Protein AF-A0A2U1L095-F1 (afdb_monomer_lite)

Sequence (140 aa):
MDALHLHVFEWNIQIVKQTFSAFIVMLLILTGSGQRSVYTGVDFCKRLCSASVIRSGESMENALWACCKGIKIGKILIHREGDNKPTGNSAVQTIWLLLIKGVPKANIIFLNLISVPQGVHAVCKHFPRIKIVTSEIETG

Radius of gyration: 17.6 Å; chains: 1; bounding box: 50×42×36 Å

pLDDT: mean 70.17, std 16.91, range [29.83, 88.62]

InterPro domains:
  IPR000836 Phosphoribosyltransferase domain [PF14681] (36-84)
  IPR000836 Phosphoribosyltransferase domain [PF14681] (87-139)
  IPR029057 Phosphoribosyltransferase-like [G3DSA:3.40.50.2020] (29-86)
  IPR029057 Phosphoribosyltransferase-like [G3DSA:3.40.50.2020] (87-140)
  IPR029057 Phosphoribosyltransferase-like [SSF53271] (37-138)

Organism: Artemisia annua (NCBI:txid35608)

Secondary structure (DSSP, 8-state):
--HHHHHHHHHHHHHHHHHHHHH--------SSS------PPPP-TT-EEEEEETGGGGGHHHHHHHSTT-EEEEEE-----SSSSTT-HHHHHHHHHHHTT--GGG-EEEEEEE-HHHHHHHHHH-TTSEEEEEEE---

Structure (mmCIF, N/CA/C/O backbone):
data_AF-A0A2U1L095-F1
#
_entry.id   AF-A0A2U1L095-F1
#
loop_
_atom_site.group_PDB
_atom_site.id
_atom_site.type_symbol
_atom_site.label_atom_id
_atom_site.label_alt_id
_atom_site.label_comp_id
_atom_site.label_asym_id
_atom_site.label_entity_id
_atom_site.label_seq_id
_atom_site.pdbx_PDB_ins_code
_atom_site.Cartn_x
_atom_site.Cartn_y
_atom_site.Cartn_z
_atom_site.occupancy
_atom_site.B_iso_or_equiv
_atom_site.auth_seq_id
_atom_site.auth_comp_id
_atom_site.auth_asym_id
_atom_site.auth_atom_id
_atom_site.pdbx_PDB_model_num
ATOM 1 N N . MET A 1 1 ? 22.673 16.028 8.100 1.00 47.44 1 MET A N 1
ATOM 2 C CA . MET A 1 1 ? 21.331 15.466 8.401 1.00 47.44 1 MET A CA 1
ATOM 3 C C . MET A 1 1 ? 20.341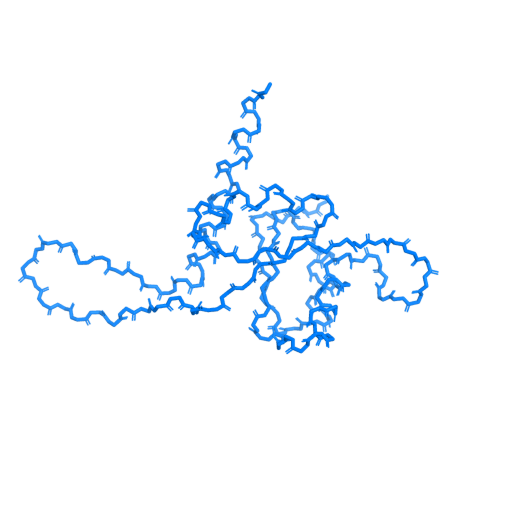 16.518 7.947 1.00 47.44 1 MET A C 1
ATOM 5 O O . MET A 1 1 ? 20.018 17.438 8.685 1.00 47.44 1 MET A O 1
ATOM 9 N N . ASP A 1 2 ? 20.041 16.472 6.654 1.00 48.78 2 ASP A N 1
ATOM 10 C CA . ASP A 1 2 ? 19.873 17.680 5.843 1.00 48.78 2 ASP A CA 1
ATOM 11 C C . ASP A 1 2 ? 18.400 17.961 5.545 1.00 48.78 2 ASP A C 1
ATOM 13 O O . ASP A 1 2 ? 17.583 17.042 5.500 1.00 48.78 2 ASP A O 1
ATOM 17 N N . ALA A 1 3 ? 18.056 19.232 5.318 1.00 54.59 3 ALA A N 1
ATOM 18 C CA . ALA A 1 3 ? 16.687 19.703 5.075 1.00 54.59 3 ALA A CA 1
ATOM 19 C C . ALA A 1 3 ? 15.938 18.930 3.964 1.00 54.59 3 ALA A C 1
ATOM 21 O O . ALA A 1 3 ? 14.717 18.809 4.013 1.00 54.59 3 ALA A O 1
ATOM 22 N N . LEU A 1 4 ? 16.667 18.333 3.013 1.00 55.34 4 LEU A N 1
ATOM 23 C CA . LEU A 1 4 ? 16.140 17.418 1.994 1.00 55.34 4 LEU A CA 1
ATOM 24 C C . LEU A 1 4 ? 15.448 16.183 2.589 1.00 55.34 4 LEU A C 1
ATOM 26 O O . LEU A 1 4 ? 14.387 15.791 2.115 1.00 55.34 4 LEU A O 1
ATOM 30 N N . HIS A 1 5 ? 16.001 15.592 3.649 1.00 55.47 5 HIS A N 1
ATOM 31 C CA . HIS A 1 5 ? 15.414 14.417 4.294 1.00 55.47 5 HIS A CA 1
ATOM 32 C C . HIS A 1 5 ? 14.107 14.769 5.020 1.00 55.47 5 HIS A C 1
ATOM 34 O O . HIS A 1 5 ? 13.169 13.979 5.012 1.00 55.47 5 HIS A O 1
ATOM 40 N N . LEU A 1 6 ? 14.020 15.968 5.607 1.00 57.38 6 LEU A N 1
ATOM 41 C CA . LEU A 1 6 ? 12.795 16.495 6.221 1.00 57.38 6 LEU A CA 1
ATOM 42 C C . LEU A 1 6 ? 11.731 16.842 5.173 1.00 57.38 6 LEU A C 1
ATOM 44 O O . LEU A 1 6 ? 10.565 16.518 5.365 1.00 57.38 6 LEU A O 1
ATOM 48 N N . HIS A 1 7 ? 12.120 17.436 4.045 1.00 58.00 7 HIS A N 1
ATOM 49 C CA . HIS A 1 7 ? 11.177 17.802 2.988 1.00 58.00 7 HIS A CA 1
ATOM 50 C C . HIS A 1 7 ? 10.598 16.572 2.274 1.00 58.00 7 HIS A C 1
ATOM 52 O O . HIS A 1 7 ? 9.390 16.490 2.067 1.00 58.00 7 HIS A O 1
ATOM 58 N N . VAL A 1 8 ? 11.439 15.577 1.966 1.00 57.09 8 VAL A N 1
ATOM 59 C CA . VAL A 1 8 ? 10.992 14.272 1.447 1.00 57.09 8 VAL A CA 1
ATOM 60 C C . VAL A 1 8 ? 10.099 13.561 2.467 1.00 57.09 8 VAL A C 1
ATOM 62 O O . VAL A 1 8 ? 9.104 12.946 2.095 1.00 57.09 8 VAL A O 1
ATOM 65 N N . PHE A 1 9 ? 10.403 13.676 3.761 1.00 55.59 9 PHE A N 1
ATOM 66 C CA . PHE A 1 9 ? 9.596 13.087 4.827 1.00 55.59 9 PHE A CA 1
ATOM 67 C C . PHE A 1 9 ? 8.205 13.728 4.963 1.00 55.59 9 PHE A C 1
ATOM 69 O O . PHE A 1 9 ? 7.212 13.003 5.015 1.00 55.59 9 PHE A O 1
ATOM 76 N N . GLU A 1 10 ? 8.108 15.059 4.956 1.00 57.84 10 GLU A N 1
ATOM 77 C CA . GLU A 1 10 ? 6.824 15.779 4.969 1.00 57.84 10 GLU A CA 1
ATOM 78 C C . GLU A 1 10 ? 5.986 15.467 3.718 1.00 57.84 10 GLU A C 1
ATOM 80 O O . GLU A 1 10 ? 4.783 15.213 3.816 1.00 57.84 10 GLU A O 1
ATOM 85 N N . TRP A 1 11 ? 6.627 15.375 2.548 1.00 59.56 11 TRP A N 1
ATOM 86 C CA . TRP A 1 11 ? 5.974 14.934 1.311 1.00 59.56 11 TRP A CA 1
ATOM 87 C C . TRP A 1 11 ? 5.455 13.494 1.406 1.00 59.56 11 TRP A C 1
ATOM 89 O O . TRP A 1 11 ? 4.289 13.236 1.099 1.00 59.56 11 TRP A O 1
ATOM 99 N N . ASN A 1 12 ? 6.270 12.564 1.914 1.00 61.72 12 ASN A N 1
ATOM 100 C CA . ASN A 1 12 ? 5.866 11.177 2.155 1.00 61.72 12 ASN A CA 1
ATOM 101 C C . ASN A 1 12 ? 4.664 11.096 3.108 1.00 61.72 12 ASN A C 1
ATOM 103 O O . ASN A 1 12 ? 3.729 10.334 2.857 1.00 61.72 12 ASN A O 1
ATOM 107 N N . ILE A 1 13 ? 4.650 11.900 4.177 1.00 60.28 13 ILE A N 1
ATOM 108 C CA . ILE A 1 13 ? 3.515 11.992 5.102 1.00 60.28 13 ILE A CA 1
ATOM 109 C C . ILE A 1 13 ? 2.263 12.473 4.378 1.00 60.28 13 ILE A C 1
ATOM 111 O O . ILE A 1 13 ? 1.199 11.889 4.575 1.00 60.28 13 ILE A O 1
ATOM 115 N N . GLN A 1 14 ? 2.360 13.511 3.551 1.00 57.91 14 GLN A N 1
ATOM 116 C CA . GLN A 1 14 ? 1.199 14.063 2.859 1.00 57.91 14 GLN A CA 1
ATOM 117 C C . GLN A 1 14 ? 0.582 13.055 1.882 1.00 57.91 14 GLN A C 1
ATOM 119 O O . GLN A 1 14 ? -0.637 12.936 1.805 1.00 57.91 14 GLN A O 1
ATOM 124 N N . ILE A 1 15 ? 1.406 12.260 1.204 1.00 63.34 15 ILE A N 1
ATOM 125 C CA . ILE A 1 15 ? 0.964 11.242 0.241 1.00 63.34 15 ILE A CA 1
ATOM 126 C C . ILE A 1 15 ? 0.376 10.027 0.944 1.00 63.34 15 ILE A C 1
ATOM 128 O O . ILE A 1 15 ? -0.655 9.503 0.518 1.00 63.34 15 ILE A O 1
ATOM 132 N N . VAL A 1 16 ? 0.984 9.598 2.053 1.00 61.41 16 VAL A N 1
ATOM 133 C CA . VAL A 1 16 ? 0.395 8.572 2.916 1.00 61.41 16 VAL A CA 1
ATOM 134 C C . VAL A 1 16 ? -0.947 9.074 3.446 1.00 61.41 16 VAL A C 1
ATOM 136 O O . VAL A 1 16 ? -1.938 8.368 3.304 1.00 61.41 16 VAL A O 1
ATOM 139 N N . LYS A 1 17 ? -1.037 10.314 3.943 1.00 58.56 17 LYS A N 1
ATOM 140 C CA . LYS A 1 17 ? -2.301 10.940 4.366 1.00 58.56 17 LYS A CA 1
ATOM 141 C C . LYS A 1 17 ? -3.318 11.024 3.232 1.00 58.56 17 LYS A C 1
ATOM 143 O O . LYS A 1 17 ? -4.484 10.754 3.476 1.00 58.56 17 LYS A O 1
ATOM 148 N N . GLN A 1 18 ? -2.914 11.352 2.008 1.00 55.25 18 GLN A N 1
ATOM 149 C CA . GLN A 1 18 ? -3.807 11.459 0.852 1.00 55.25 18 GLN A CA 1
ATOM 150 C C . GLN A 1 18 ? -4.276 10.087 0.354 1.00 55.25 18 GLN A C 1
ATOM 152 O O . GLN A 1 18 ? -5.439 9.926 -0.002 1.00 55.25 18 GLN A O 1
ATOM 157 N N . THR A 1 19 ? -3.418 9.070 0.417 1.00 56.81 19 THR A N 1
ATOM 158 C CA . THR A 1 19 ? -3.782 7.679 0.117 1.00 56.81 19 THR A CA 1
ATOM 159 C C . THR A 1 19 ? -4.714 7.107 1.175 1.00 56.81 19 THR A C 1
ATOM 161 O O . THR A 1 19 ? -5.706 6.454 0.855 1.00 56.81 19 THR A O 1
ATOM 164 N N . PHE A 1 20 ? -4.428 7.390 2.446 1.00 56.34 20 PHE A N 1
ATOM 165 C CA . PHE A 1 20 ? -5.328 7.070 3.541 1.00 56.34 20 PHE A CA 1
ATOM 166 C C . PHE A 1 20 ? -6.626 7.868 3.427 1.00 56.34 20 PHE A C 1
ATOM 168 O O . PHE A 1 20 ? -7.669 7.289 3.669 1.00 56.34 20 PHE A O 1
ATOM 175 N N . SER A 1 21 ? -6.603 9.121 2.966 1.00 47.34 21 SER A N 1
ATOM 176 C CA . SER A 1 21 ? -7.791 9.936 2.671 1.00 47.34 21 SER A CA 1
ATOM 177 C C . SER A 1 21 ? -8.627 9.345 1.528 1.00 47.34 21 SER A C 1
ATOM 179 O O . SER A 1 21 ? -9.842 9.270 1.628 1.00 47.34 21 SER A O 1
ATOM 181 N N . ALA A 1 22 ? -7.996 8.786 0.490 1.00 44.03 22 ALA A N 1
ATOM 182 C CA . ALA A 1 22 ? -8.692 8.038 -0.563 1.00 44.03 22 ALA A CA 1
ATOM 183 C C . ALA A 1 22 ? -9.326 6.716 -0.063 1.00 44.03 22 ALA A C 1
ATOM 185 O O . ALA A 1 22 ? -10.191 6.152 -0.734 1.00 44.03 22 ALA A O 1
ATOM 186 N N . PHE A 1 23 ? -8.916 6.221 1.112 1.00 45.16 23 PHE A N 1
ATOM 187 C CA . PHE A 1 23 ? -9.555 5.112 1.835 1.00 45.16 23 PHE A CA 1
ATOM 188 C C . PHE A 1 23 ? -10.520 5.584 2.943 1.00 45.16 23 PHE A C 1
ATOM 190 O O . PHE A 1 23 ? -11.483 4.880 3.242 1.00 45.16 23 PHE A O 1
ATOM 197 N N . ILE A 1 24 ? -10.310 6.779 3.507 1.00 39.41 24 ILE A N 1
ATOM 198 C CA . ILE A 1 24 ? -11.234 7.530 4.365 1.00 39.41 24 ILE A CA 1
ATOM 199 C C . ILE A 1 24 ? -12.214 8.253 3.446 1.00 39.41 24 ILE A C 1
ATOM 201 O O . ILE A 1 24 ? -12.169 9.466 3.247 1.00 39.41 24 ILE A O 1
ATOM 205 N N . VAL A 1 25 ? -13.182 7.520 2.912 1.00 35.75 25 VAL A N 1
ATOM 206 C CA . VAL A 1 25 ? -14.436 8.196 2.593 1.00 35.75 25 VAL A CA 1
ATOM 207 C C . VAL A 1 25 ? -15.097 8.553 3.922 1.00 35.75 25 VAL A C 1
ATOM 209 O O . VAL A 1 25 ? -15.841 7.761 4.473 1.00 35.75 25 VAL A O 1
ATOM 212 N N . MET A 1 26 ? -14.836 9.780 4.382 1.00 32.72 26 MET A N 1
ATOM 213 C CA . MET A 1 26 ? -15.667 10.579 5.286 1.00 32.72 26 MET A CA 1
ATOM 214 C C . MET A 1 26 ? -15.461 10.426 6.809 1.00 32.72 26 MET A C 1
ATOM 216 O O . MET A 1 26 ? -16.122 9.645 7.490 1.00 32.72 26 MET A O 1
ATOM 220 N N . LEU A 1 27 ? -14.640 11.324 7.366 1.00 29.83 27 LEU A N 1
ATOM 221 C CA . LEU A 1 27 ? -14.779 11.807 8.743 1.00 29.83 27 LEU A CA 1
ATOM 222 C C . LEU A 1 27 ? -15.138 13.302 8.693 1.00 29.83 27 LEU A C 1
ATOM 224 O O . LEU A 1 27 ? -14.259 14.161 8.713 1.00 29.83 27 LEU A O 1
ATOM 228 N N . LEU A 1 28 ? -16.430 13.627 8.586 1.00 30.23 28 LEU A N 1
ATOM 229 C CA . LEU A 1 28 ? -16.900 14.985 8.862 1.00 30.23 28 LEU A CA 1
ATOM 230 C C . LEU A 1 28 ? -16.946 15.135 10.387 1.00 30.23 28 LEU A C 1
ATOM 232 O O . LEU A 1 28 ? -17.851 14.625 11.046 1.00 30.23 28 LEU A O 1
ATOM 236 N N . ILE A 1 29 ? -15.927 15.775 10.954 1.00 40.75 29 ILE A N 1
ATOM 237 C CA . ILE A 1 29 ? -15.928 16.187 12.358 1.00 40.75 29 ILE A CA 1
ATOM 238 C C . ILE A 1 29 ? -17.120 17.132 12.552 1.00 40.75 29 ILE A C 1
ATOM 240 O O . ILE A 1 29 ? -17.270 18.099 11.809 1.00 40.75 29 ILE A O 1
ATOM 244 N N . LEU A 1 30 ? -17.966 16.841 13.543 1.00 38.84 30 LEU A N 1
ATOM 245 C CA . LEU A 1 30 ? -19.008 17.741 14.033 1.00 38.84 30 LEU A CA 1
ATOM 246 C C . LEU A 1 30 ? -18.359 19.064 14.467 1.00 38.84 30 LEU A C 1
ATOM 248 O O . LEU A 1 30 ? -17.849 19.173 15.582 1.00 38.84 30 LEU A O 1
ATOM 252 N N . THR A 1 31 ? -18.360 20.078 13.605 1.00 44.59 31 THR A N 1
ATOM 253 C CA . THR A 1 31 ? -18.097 21.455 14.024 1.00 44.59 31 THR A CA 1
ATOM 254 C C . THR A 1 31 ? -19.280 21.910 14.873 1.00 44.59 31 THR A C 1
ATOM 256 O O . THR A 1 31 ? -20.437 21.808 14.466 1.00 44.59 31 THR A O 1
ATOM 259 N N . GLY A 1 32 ? -18.999 22.354 16.097 1.00 50.38 32 GLY A N 1
ATOM 260 C CA . GLY A 1 32 ? -20.004 22.758 17.073 1.00 50.38 32 GLY A CA 1
ATOM 261 C C . GLY A 1 32 ? -20.790 24.000 16.656 1.00 50.38 32 GLY A C 1
ATOM 262 O O . GLY A 1 32 ? -20.466 25.105 17.075 1.00 50.38 32 GLY A O 1
ATOM 263 N N . SER A 1 33 ? -21.873 23.809 15.904 1.00 46.94 33 SER A N 1
ATOM 264 C CA . SER A 1 33 ? -22.940 24.799 15.743 1.00 46.94 33 SER A CA 1
ATOM 265 C C . SER A 1 33 ? -24.293 24.110 15.521 1.00 46.94 33 SER A C 1
ATOM 267 O O . SER A 1 33 ? -24.722 23.903 14.392 1.00 46.94 33 SER A O 1
ATOM 269 N N . GLY A 1 34 ? -24.964 23.723 16.609 1.00 53.59 34 GLY A N 1
ATOM 270 C CA . GLY A 1 34 ? -26.431 23.772 16.748 1.00 53.59 34 GLY A CA 1
ATOM 271 C C . GLY A 1 34 ? -27.373 23.009 15.795 1.00 53.59 34 GLY A C 1
ATOM 272 O O . GLY A 1 34 ? -28.575 23.066 16.035 1.00 53.59 34 GLY A O 1
ATOM 273 N N . GLN A 1 35 ? -26.920 22.281 14.770 1.00 49.69 35 GLN A N 1
ATOM 274 C CA . GLN A 1 35 ? -27.800 21.530 13.859 1.00 49.69 35 GLN A CA 1
ATOM 275 C C . GLN A 1 35 ? -27.477 20.029 13.835 1.00 49.69 35 GLN A C 1
ATOM 277 O O . GLN A 1 35 ? -26.372 19.602 13.511 1.00 49.69 35 GLN A O 1
ATOM 282 N N . ARG A 1 36 ? -28.482 19.208 14.180 1.00 46.09 36 ARG A N 1
ATOM 283 C CA . ARG A 1 36 ? -28.455 17.740 14.084 1.00 46.09 36 ARG A CA 1
ATOM 284 C C . ARG A 1 36 ? -28.573 17.305 12.620 1.00 46.09 36 ARG A C 1
ATOM 286 O O . ARG A 1 36 ? -29.672 17.042 12.144 1.00 46.09 36 ARG A O 1
ATOM 293 N N . SER A 1 37 ? -27.447 17.157 11.933 1.00 45.06 37 SER A N 1
ATOM 294 C CA . SER A 1 37 ? -27.342 16.259 10.778 1.00 45.06 37 SER A CA 1
ATOM 295 C C . SER A 1 37 ? -26.497 15.050 11.177 1.00 45.06 37 SER A C 1
ATOM 297 O O . SER A 1 37 ? -25.314 15.193 11.482 1.00 45.06 37 SER A O 1
ATOM 299 N N . VAL A 1 38 ? -27.108 13.865 11.217 1.00 45.81 38 VAL A N 1
ATOM 300 C CA . VAL A 1 38 ? -26.404 12.598 11.457 1.00 45.81 38 VAL A CA 1
ATOM 301 C C . VAL A 1 38 ? -25.668 12.229 10.172 1.00 45.81 38 VAL A C 1
ATOM 303 O O . VAL A 1 38 ? -26.300 11.807 9.209 1.00 45.81 38 VAL A O 1
ATOM 306 N N . TYR A 1 39 ? -24.346 12.393 10.145 1.00 47.94 39 TYR A N 1
ATOM 307 C CA . TYR A 1 39 ? -23.510 11.798 9.103 1.00 47.94 39 TYR A CA 1
ATOM 308 C C . TYR A 1 39 ? -22.949 10.470 9.609 1.00 47.94 39 TYR A C 1
ATOM 310 O O . TYR A 1 39 ? -22.267 10.418 10.633 1.00 47.94 39 TYR A O 1
ATOM 318 N N . THR A 1 40 ? -23.273 9.385 8.907 1.00 38.91 40 THR A N 1
ATOM 319 C CA . THR A 1 40 ? -22.773 8.037 9.189 1.00 38.91 40 THR A CA 1
ATOM 320 C C . THR A 1 40 ? -21.268 7.998 8.930 1.00 38.91 40 THR A C 1
ATOM 322 O O . THR A 1 40 ? -20.834 8.000 7.782 1.00 38.91 40 THR A O 1
ATOM 325 N N . GLY A 1 41 ? -20.469 8.012 9.998 1.00 42.50 41 GLY A N 1
ATOM 326 C CA . GLY A 1 41 ? -19.014 7.897 9.902 1.00 42.50 41 GLY A CA 1
ATOM 327 C C . GLY A 1 41 ? -18.578 6.500 9.457 1.00 42.50 41 GLY A C 1
ATOM 328 O O . GLY A 1 41 ? -19.262 5.511 9.726 1.00 42.50 41 GLY A O 1
ATOM 329 N N . VAL A 1 42 ? -17.422 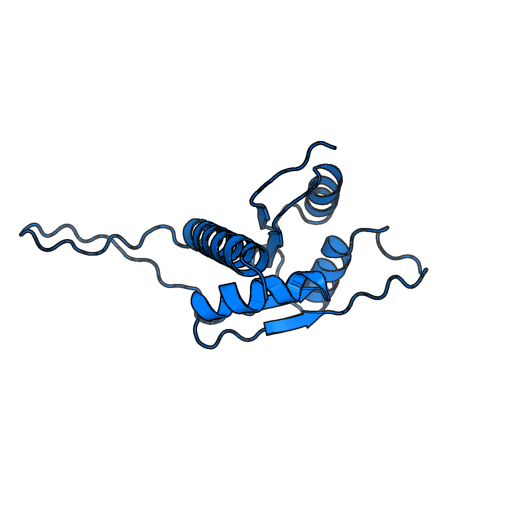6.418 8.799 1.00 46.66 42 VAL A N 1
ATOM 330 C CA . VAL A 1 42 ? -16.752 5.147 8.494 1.00 46.66 42 VAL A CA 1
ATOM 331 C C . VAL A 1 42 ? -15.584 4.920 9.453 1.00 46.66 42 VAL A C 1
ATOM 333 O O . VAL A 1 42 ? -14.903 5.862 9.856 1.00 46.66 42 VAL A O 1
ATOM 336 N N . ASP A 1 43 ? -15.351 3.660 9.813 1.00 46.94 43 ASP A N 1
ATOM 337 C CA . ASP A 1 43 ? -14.207 3.235 10.623 1.00 46.94 43 ASP A CA 1
ATOM 338 C C . ASP A 1 43 ? -13.143 2.601 9.715 1.00 46.94 43 ASP A C 1
ATOM 340 O O . ASP A 1 43 ? -13.452 2.012 8.671 1.00 46.94 43 ASP A O 1
ATOM 344 N N . PHE A 1 44 ? -11.878 2.700 10.111 1.00 54.47 44 PHE A N 1
ATOM 345 C CA . PHE A 1 44 ? -10.807 2.006 9.411 1.00 54.47 44 PHE A CA 1
ATOM 346 C C . PHE A 1 44 ? -10.972 0.490 9.548 1.00 54.47 44 PHE A C 1
ATOM 348 O O . PHE A 1 44 ? -11.457 -0.032 10.554 1.00 54.47 44 PHE A O 1
ATOM 355 N N . CYS A 1 45 ? -10.488 -0.259 8.554 1.00 55.69 45 CYS A N 1
ATOM 356 C CA . CYS A 1 45 ? -10.353 -1.704 8.709 1.00 55.69 45 CYS A CA 1
ATOM 357 C C . CYS A 1 45 ? -9.449 -2.007 9.916 1.00 55.69 45 CYS A C 1
ATOM 359 O O . CYS A 1 45 ? -8.248 -1.748 9.885 1.00 55.69 45 CYS A O 1
ATOM 361 N N . LYS A 1 46 ? -10.016 -2.618 10.964 1.00 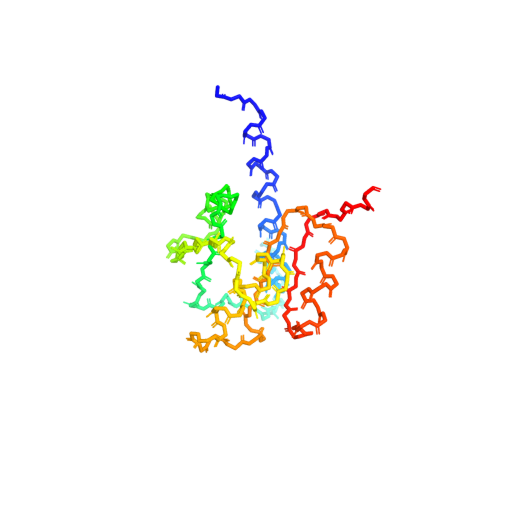53.81 46 LYS A N 1
ATOM 362 C CA . LYS A 1 46 ? -9.364 -2.890 12.264 1.00 53.81 46 LYS A CA 1
ATOM 363 C C . LYS A 1 46 ? -8.124 -3.801 12.201 1.00 53.81 46 LYS A C 1
ATOM 365 O O . LYS A 1 46 ? -7.527 -4.097 13.232 1.00 53.81 46 LYS A O 1
ATOM 370 N N . ARG A 1 47 ? -7.738 -4.297 11.018 1.00 65.38 47 ARG A N 1
ATOM 371 C CA . ARG A 1 47 ? -6.613 -5.227 10.811 1.00 65.38 47 ARG A CA 1
ATOM 372 C C . ARG A 1 47 ? -5.848 -4.909 9.524 1.00 65.38 47 ARG A C 1
ATOM 374 O O . ARG A 1 47 ? -5.762 -5.742 8.627 1.00 65.38 47 ARG A O 1
ATOM 381 N N . LEU A 1 48 ? -5.310 -3.696 9.428 1.00 73.38 48 LEU A N 1
ATOM 382 C CA . LEU A 1 48 ? -4.370 -3.332 8.366 1.00 73.38 48 LEU A CA 1
ATOM 383 C C . LEU A 1 48 ? -2.959 -3.828 8.717 1.00 73.38 48 LEU A C 1
ATOM 385 O O . LEU A 1 48 ? -2.495 -3.688 9.849 1.00 73.38 48 LEU A O 1
ATOM 389 N N . CYS A 1 49 ? -2.275 -4.407 7.735 1.00 80.50 49 CYS A N 1
ATOM 390 C CA . CYS A 1 49 ? -0.847 -4.699 7.789 1.00 80.50 49 CYS A CA 1
ATOM 391 C C . CYS A 1 49 ? -0.165 -4.001 6.617 1.00 80.50 49 CYS A C 1
ATOM 393 O O . CYS A 1 49 ? -0.697 -4.005 5.506 1.00 80.50 49 CYS A O 1
ATOM 395 N N . SER A 1 50 ? 1.002 -3.419 6.866 1.00 82.38 50 SER A N 1
ATOM 396 C CA . SER A 1 50 ? 1.821 -2.835 5.809 1.00 82.38 50 SER A CA 1
ATOM 397 C C . SER A 1 50 ? 2.951 -3.789 5.446 1.00 82.38 50 SER A C 1
ATOM 399 O O . SER A 1 50 ? 3.453 -4.522 6.300 1.00 82.38 50 SER A O 1
ATOM 401 N N . ALA A 1 51 ? 3.348 -3.784 4.179 1.00 87.25 51 ALA A N 1
ATOM 402 C CA . ALA A 1 51 ? 4.527 -4.487 3.708 1.00 87.25 51 ALA A CA 1
ATOM 403 C C . ALA A 1 51 ? 5.432 -3.504 2.963 1.00 87.25 51 ALA A C 1
ATOM 405 O O . ALA A 1 51 ? 5.006 -2.867 2.004 1.00 87.25 51 ALA A O 1
ATOM 406 N N . SER A 1 52 ? 6.672 -3.387 3.421 1.00 85.81 52 SER A N 1
ATOM 407 C CA . SER A 1 52 ? 7.693 -2.497 2.878 1.00 85.81 52 SER A CA 1
ATOM 408 C C . SER A 1 52 ? 8.664 -3.298 2.013 1.00 85.81 52 SER A C 1
ATOM 410 O O . SER A 1 52 ? 9.190 -4.326 2.450 1.00 85.81 52 SER A O 1
ATOM 412 N N . VAL A 1 53 ? 8.881 -2.855 0.772 1.00 85.06 53 VAL A N 1
ATOM 413 C CA . VAL A 1 5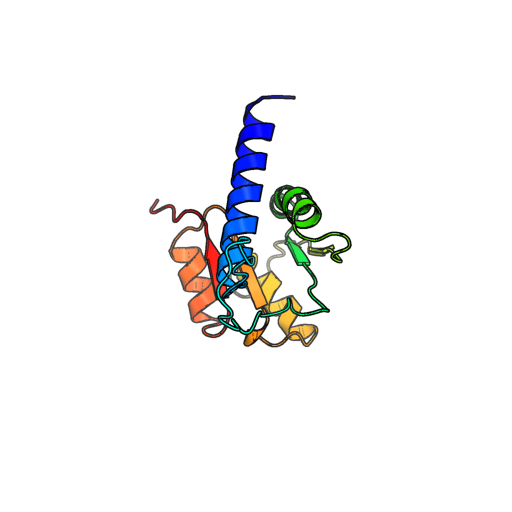3 ? 9.844 -3.476 -0.149 1.00 85.06 53 VAL A CA 1
ATOM 414 C C . VAL A 1 53 ? 11.212 -2.840 0.065 1.00 85.06 53 VAL A C 1
ATOM 416 O O . VAL A 1 53 ? 11.415 -1.653 -0.195 1.00 85.06 53 VAL A O 1
ATOM 419 N N . ILE A 1 54 ? 12.163 -3.639 0.534 1.00 82.56 54 ILE A N 1
ATOM 420 C CA . ILE A 1 54 ? 13.523 -3.184 0.825 1.00 82.56 54 ILE A CA 1
ATOM 421 C C . ILE A 1 54 ? 14.274 -2.873 -0.489 1.00 82.56 54 ILE A C 1
ATOM 423 O O . ILE A 1 54 ? 14.172 -3.632 -1.451 1.00 82.56 54 ILE A O 1
ATOM 427 N N . ARG A 1 55 ? 15.084 -1.801 -0.576 1.00 69.62 55 ARG A N 1
ATOM 428 C CA . ARG A 1 55 ? 15.456 -0.828 0.485 1.00 69.62 55 ARG A CA 1
ATOM 429 C C . ARG A 1 55 ? 14.597 0.439 0.523 1.00 69.62 55 ARG A C 1
ATOM 431 O O . ARG A 1 55 ? 14.374 0.973 1.602 1.00 69.62 55 ARG A O 1
ATOM 438 N N . SER A 1 56 ? 14.083 0.898 -0.616 1.00 74.00 56 SER A N 1
ATOM 439 C CA . SER A 1 56 ? 13.426 2.211 -0.725 1.00 74.00 56 SER A CA 1
ATOM 440 C C . SER A 1 56 ? 12.120 2.332 0.072 1.00 74.00 56 SER A C 1
ATOM 442 O O . SER A 1 56 ? 11.781 3.430 0.514 1.00 74.00 56 SER A O 1
ATOM 444 N N . GLY A 1 57 ? 11.414 1.221 0.311 1.00 75.94 57 GLY A N 1
ATOM 445 C CA . GLY A 1 57 ? 10.158 1.205 1.067 1.00 75.94 57 GLY A CA 1
ATOM 446 C C . GLY A 1 57 ? 10.298 1.608 2.539 1.00 75.94 57 GLY A C 1
ATOM 447 O O . GLY A 1 57 ? 9.333 2.103 3.119 1.00 75.94 57 GLY A O 1
ATOM 448 N N . GLU A 1 58 ? 11.494 1.480 3.133 1.00 81.81 58 GLU A N 1
ATOM 449 C CA . GLU A 1 58 ? 11.719 1.814 4.549 1.00 81.81 58 GLU A CA 1
ATOM 450 C C . GLU A 1 58 ? 11.473 3.301 4.841 1.00 81.81 58 GLU A C 1
ATOM 452 O O . GLU A 1 58 ? 11.001 3.664 5.917 1.00 81.81 58 GLU A O 1
ATOM 457 N N . SER A 1 59 ? 11.703 4.167 3.850 1.00 81.44 59 SER A N 1
ATOM 458 C CA . SER A 1 59 ? 11.469 5.614 3.959 1.00 81.44 59 SER A CA 1
ATOM 459 C C . SER A 1 59 ? 10.009 5.982 4.263 1.00 81.44 59 SER A C 1
ATOM 461 O O . SER A 1 59 ? 9.737 7.021 4.868 1.00 81.44 59 SER A O 1
ATOM 463 N N . MET A 1 60 ? 9.066 5.114 3.890 1.00 81.31 60 MET A N 1
ATOM 464 C CA . MET A 1 60 ? 7.631 5.320 4.084 1.00 81.31 60 MET A CA 1
ATOM 465 C C . MET A 1 60 ? 7.128 4.737 5.414 1.00 81.31 60 MET A C 1
ATOM 467 O O . MET A 1 60 ? 6.018 5.058 5.841 1.00 81.31 60 MET A O 1
ATOM 471 N N . GLU A 1 61 ? 7.933 3.918 6.104 1.00 82.88 61 GLU A N 1
ATOM 472 C CA . GLU A 1 61 ? 7.563 3.283 7.379 1.00 82.88 61 GLU A CA 1
ATOM 473 C C . GLU A 1 61 ? 7.310 4.328 8.470 1.00 82.88 61 GLU A C 1
ATOM 475 O O . GLU A 1 61 ? 6.310 4.253 9.185 1.00 82.88 61 GLU A O 1
ATOM 480 N N . ASN A 1 62 ? 8.149 5.364 8.535 1.00 81.69 62 ASN A N 1
ATOM 481 C CA . ASN A 1 62 ? 7.979 6.448 9.501 1.00 81.69 62 ASN A CA 1
ATOM 482 C C . ASN A 1 62 ? 6.684 7.244 9.256 1.00 81.69 62 ASN A C 1
ATOM 484 O O . ASN A 1 62 ? 5.974 7.572 10.207 1.00 81.69 62 ASN A O 1
ATOM 488 N N . ALA A 1 63 ? 6.341 7.515 7.992 1.00 78.62 63 ALA A N 1
ATOM 489 C CA . ALA A 1 63 ? 5.091 8.191 7.638 1.00 78.62 63 ALA A CA 1
ATOM 490 C C . ALA A 1 63 ? 3.864 7.326 7.980 1.00 78.62 63 ALA A C 1
ATOM 492 O O . ALA A 1 63 ? 2.857 7.832 8.483 1.00 78.62 63 ALA A O 1
ATOM 493 N N . LEU A 1 64 ? 3.967 6.008 7.780 1.00 77.88 64 LEU A N 1
ATOM 494 C CA . LEU A 1 64 ? 2.944 5.045 8.184 1.00 77.88 64 LEU A CA 1
ATOM 495 C C . LEU A 1 64 ? 2.758 4.996 9.702 1.00 77.88 64 LEU A C 1
ATOM 497 O O . LEU A 1 64 ? 1.618 5.013 10.154 1.00 77.88 64 LEU A O 1
ATOM 501 N N . TRP A 1 65 ? 3.829 4.981 10.498 1.00 82.44 65 TRP A N 1
ATOM 502 C CA . TRP A 1 65 ? 3.711 5.019 11.961 1.00 82.44 65 TRP A CA 1
ATOM 503 C C . TRP A 1 65 ? 3.141 6.337 12.482 1.00 82.44 65 TRP A C 1
ATOM 505 O O . TRP A 1 65 ? 2.382 6.322 13.453 1.00 82.44 65 TRP A O 1
ATOM 515 N N . ALA A 1 66 ? 3.448 7.457 11.822 1.00 81.00 66 ALA A N 1
ATOM 516 C CA . ALA A 1 66 ? 2.856 8.751 12.149 1.00 81.00 66 ALA A CA 1
ATOM 517 C C . ALA A 1 66 ? 1.335 8.768 11.905 1.00 81.00 66 ALA A C 1
ATOM 519 O O . ALA A 1 66 ? 0.597 9.375 12.680 1.00 81.00 66 ALA A O 1
ATOM 520 N N . CYS A 1 67 ? 0.858 8.074 10.863 1.00 72.62 67 CYS A N 1
ATOM 521 C CA . CYS A 1 67 ? -0.566 8.001 10.521 1.00 72.62 67 CYS A CA 1
ATOM 522 C C . CYS A 1 67 ? -1.319 6.869 11.249 1.00 72.62 67 CYS A C 1
ATOM 524 O O . CYS A 1 67 ? -2.505 7.003 11.534 1.00 72.62 67 CYS A O 1
ATOM 526 N N . CYS A 1 68 ? -0.657 5.746 11.541 1.00 73.56 68 CYS A N 1
ATOM 527 C CA . CYS A 1 68 ? -1.243 4.525 12.098 1.00 73.56 68 CYS A CA 1
ATOM 528 C C . CYS A 1 68 ? -0.411 4.008 13.281 1.00 73.56 68 CYS A C 1
ATOM 530 O O . CYS A 1 68 ? 0.530 3.223 13.116 1.00 73.56 68 CYS A O 1
ATOM 532 N N . LYS A 1 69 ? -0.789 4.406 14.502 1.00 76.31 69 LYS A N 1
ATOM 533 C CA . LYS A 1 69 ? -0.132 3.933 15.730 1.00 76.31 69 LYS A CA 1
ATOM 534 C C . LYS A 1 69 ? -0.321 2.418 15.890 1.00 76.31 69 LYS A C 1
ATOM 536 O O . LYS A 1 69 ? -1.444 1.944 16.029 1.00 76.31 69 LYS A O 1
ATOM 541 N N . GLY A 1 70 ? 0.782 1.665 15.889 1.00 75.12 70 GLY A N 1
ATOM 542 C CA . GLY A 1 70 ? 0.782 0.215 16.133 1.00 75.12 70 GLY A CA 1
ATOM 543 C C . GLY A 1 70 ? 0.531 -0.675 14.908 1.00 75.12 70 GLY A C 1
ATOM 544 O O . GLY A 1 70 ? 0.251 -1.864 15.077 1.00 75.12 70 GLY A O 1
ATOM 545 N N . ILE A 1 71 ? 0.634 -0.148 13.680 1.00 81.38 71 ILE A N 1
ATOM 546 C CA . ILE A 1 71 ? 0.557 -0.981 12.471 1.00 81.38 71 ILE A CA 1
ATOM 547 C C . ILE A 1 71 ? 1.729 -1.974 12.405 1.00 81.38 71 ILE A C 1
ATOM 549 O O . ILE A 1 71 ? 2.883 -1.625 12.665 1.00 81.38 71 ILE A O 1
ATOM 553 N N . LYS A 1 72 ? 1.437 -3.227 12.039 1.00 81.88 72 LYS A N 1
ATOM 554 C CA . LYS A 1 72 ? 2.464 -4.248 11.790 1.00 81.88 72 LYS A CA 1
ATOM 555 C C . LYS A 1 72 ? 3.049 -4.033 10.398 1.00 81.88 72 LYS A C 1
ATOM 557 O O . LYS A 1 72 ? 2.306 -4.101 9.416 1.00 81.88 72 LYS A O 1
ATOM 562 N N . ILE A 1 73 ? 4.357 -3.795 10.328 1.00 87.06 73 ILE A N 1
ATOM 563 C CA . ILE A 1 73 ? 5.099 -3.628 9.076 1.00 87.06 73 ILE A CA 1
ATOM 564 C C . ILE A 1 73 ? 5.934 -4.887 8.834 1.00 87.06 73 ILE A C 1
ATOM 566 O O . ILE A 1 73 ? 6.807 -5.225 9.630 1.00 87.06 73 ILE A O 1
ATOM 570 N N . GLY A 1 74 ? 5.642 -5.601 7.749 1.00 86.25 74 GLY A N 1
ATOM 571 C CA . GLY A 1 74 ? 6.478 -6.686 7.247 1.00 86.25 74 GLY A CA 1
ATOM 572 C C . GLY A 1 74 ? 7.504 -6.148 6.257 1.00 86.25 74 GLY A C 1
ATOM 573 O O . GLY A 1 74 ? 7.172 -5.309 5.425 1.00 86.25 74 GLY A O 1
ATOM 574 N N . LYS A 1 75 ? 8.739 -6.641 6.307 1.00 86.94 75 LYS A N 1
ATOM 575 C CA . LYS A 1 75 ? 9.770 -6.275 5.335 1.00 86.94 75 LYS A CA 1
ATOM 576 C C . LYS A 1 75 ? 9.927 -7.379 4.302 1.00 86.94 75 LYS A C 1
ATOM 578 O O . LYS A 1 75 ? 10.097 -8.544 4.658 1.00 86.94 75 LYS A O 1
ATOM 583 N N . ILE A 1 76 ? 9.848 -7.014 3.029 1.00 87.12 76 ILE A N 1
ATOM 584 C CA . ILE A 1 76 ? 9.986 -7.934 1.904 1.00 87.12 76 ILE A CA 1
ATOM 585 C C . ILE A 1 76 ? 11.257 -7.553 1.158 1.00 87.12 76 ILE A C 1
ATOM 587 O O . ILE A 1 76 ? 11.358 -6.477 0.569 1.00 87.12 76 ILE A O 1
ATOM 591 N N . LEU A 1 77 ? 12.239 -8.449 1.193 1.00 83.94 77 LEU A N 1
ATOM 592 C CA . LEU A 1 77 ? 13.444 -8.334 0.388 1.00 83.94 77 LEU A CA 1
ATOM 593 C C . LEU A 1 77 ? 13.235 -9.115 -0.906 1.00 83.94 77 LEU A C 1
ATOM 595 O O . LEU A 1 77 ? 13.003 -10.323 -0.879 1.00 83.94 77 LEU A O 1
ATOM 599 N N . ILE A 1 78 ? 13.331 -8.424 -2.037 1.00 79.94 78 ILE A N 1
ATOM 600 C CA . ILE A 1 78 ? 13.322 -9.061 -3.349 1.00 79.94 78 ILE A CA 1
ATOM 601 C C . ILE A 1 78 ? 14.754 -9.113 -3.846 1.00 79.94 78 ILE A C 1
ATOM 603 O O . ILE A 1 78 ? 15.346 -8.086 -4.174 1.00 79.94 78 ILE A O 1
ATOM 607 N N . HIS A 1 79 ? 15.296 -10.323 -3.917 1.00 79.81 79 HIS A N 1
ATOM 608 C CA . HIS A 1 79 ? 16.527 -10.568 -4.644 1.00 79.81 79 HIS A CA 1
ATOM 609 C C . HIS A 1 79 ? 16.184 -10.899 -6.097 1.00 79.81 79 HIS A C 1
ATOM 611 O O . HIS A 1 79 ? 15.315 -11.731 -6.371 1.00 79.81 79 HIS A O 1
ATOM 617 N N . ARG A 1 80 ? 16.835 -10.214 -7.038 1.00 68.50 80 ARG A N 1
ATOM 618 C CA . ARG A 1 80 ? 16.636 -10.427 -8.473 1.00 68.50 80 ARG A CA 1
ATOM 619 C C . ARG A 1 80 ? 17.499 -11.608 -8.910 1.00 68.50 80 ARG A C 1
ATOM 621 O O . ARG A 1 80 ? 18.517 -11.421 -9.560 1.00 68.50 80 ARG A O 1
ATOM 628 N N . GLU A 1 81 ? 17.107 -12.807 -8.501 1.00 58.91 81 GLU A N 1
ATOM 629 C CA . GLU A 1 81 ? 17.752 -14.041 -8.948 1.00 58.91 81 GLU A CA 1
ATOM 630 C C . GLU A 1 81 ? 17.116 -14.487 -10.268 1.00 58.91 81 GLU A C 1
ATOM 632 O O . GLU A 1 81 ? 15.890 -14.451 -10.423 1.00 58.91 81 GLU A O 1
ATOM 637 N N . GLY A 1 82 ? 17.958 -14.788 -11.255 1.00 57.62 82 GLY A N 1
ATOM 638 C CA . GLY A 1 82 ? 17.584 -14.978 -12.654 1.00 57.62 82 GLY A CA 1
ATOM 639 C C . GLY A 1 82 ? 16.871 -16.295 -12.936 1.00 57.62 82 GLY A C 1
ATOM 640 O O . GLY A 1 82 ? 17.395 -17.103 -13.689 1.00 57.62 82 GLY A O 1
ATOM 641 N N . ASP A 1 83 ? 15.670 -16.485 -12.390 1.00 51.66 83 ASP A N 1
ATOM 642 C CA . ASP A 1 83 ? 14.865 -17.675 -12.662 1.00 51.66 83 ASP A CA 1
ATOM 643 C C . ASP A 1 83 ? 13.383 -17.328 -12.888 1.00 51.66 83 ASP A C 1
ATOM 645 O O . ASP A 1 83 ? 12.651 -16.982 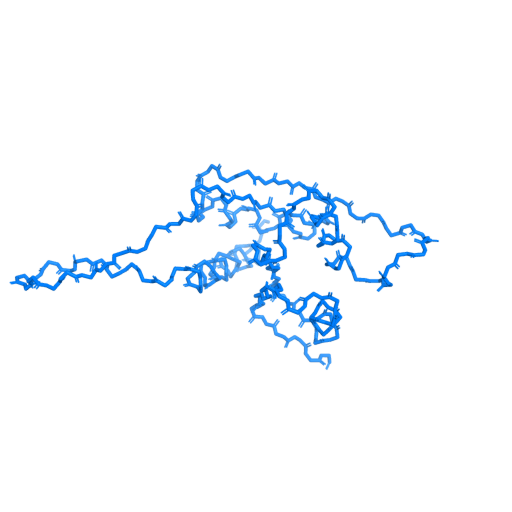-11.960 1.00 51.66 83 ASP A O 1
ATOM 649 N N . ASN A 1 84 ? 12.967 -17.371 -14.161 1.00 55.88 84 ASN A N 1
ATOM 650 C CA . ASN A 1 84 ? 11.616 -17.624 -14.702 1.00 55.88 84 ASN A CA 1
ATOM 651 C C . ASN A 1 84 ? 10.369 -16.956 -14.056 1.00 55.88 84 ASN A C 1
ATOM 653 O O . ASN A 1 84 ? 9.238 -17.366 -14.316 1.00 55.88 84 ASN A O 1
ATOM 657 N N . LYS A 1 85 ? 10.522 -15.908 -13.240 1.00 53.62 85 LYS A N 1
ATOM 658 C CA . LYS A 1 85 ? 9.423 -15.117 -12.651 1.00 53.62 85 LYS A CA 1
ATOM 659 C C . LYS A 1 85 ? 9.080 -13.898 -13.516 1.00 53.62 85 LYS A C 1
ATOM 661 O O . LYS A 1 85 ? 9.965 -13.402 -14.212 1.00 53.62 85 LYS A O 1
ATOM 666 N N . PRO A 1 86 ? 7.825 -13.386 -13.460 1.00 51.91 86 PRO A N 1
ATOM 667 C CA . PRO A 1 86 ? 7.382 -12.252 -14.268 1.00 51.91 86 PRO A CA 1
ATOM 668 C C . PRO A 1 86 ? 8.403 -11.118 -14.199 1.00 51.91 86 PRO A C 1
ATOM 670 O O . PRO A 1 86 ? 8.778 -10.631 -13.130 1.00 51.91 86 PRO A O 1
ATOM 673 N N . THR A 1 87 ? 8.913 -10.798 -15.378 1.00 49.75 87 THR A N 1
ATOM 674 C CA . THR A 1 87 ? 10.146 -10.073 -15.645 1.00 49.75 87 THR A CA 1
ATOM 675 C C . THR A 1 87 ? 10.177 -8.702 -14.973 1.00 49.75 87 THR A C 1
ATOM 677 O O . THR A 1 87 ? 9.360 -7.830 -15.248 1.00 49.75 87 THR A O 1
ATOM 680 N N . GLY A 1 88 ? 11.176 -8.494 -14.113 1.00 58.50 88 GLY A N 1
ATOM 681 C CA . GLY A 1 88 ? 11.777 -7.184 -13.842 1.00 58.50 88 GLY A CA 1
ATOM 682 C C . GLY A 1 88 ? 10.990 -6.154 -13.030 1.00 58.50 88 GLY A C 1
ATOM 683 O O . GLY A 1 88 ? 11.542 -5.086 -12.785 1.00 58.50 88 GLY A O 1
ATOM 684 N N . ASN A 1 89 ? 9.769 -6.448 -12.578 1.00 76.00 89 ASN A N 1
ATOM 685 C CA . ASN A 1 89 ? 9.003 -5.531 -11.735 1.00 76.00 89 ASN A CA 1
ATOM 686 C C . ASN A 1 89 ? 8.898 -6.065 -10.295 1.00 76.00 89 ASN A C 1
ATOM 688 O O . ASN A 1 89 ? 8.141 -6.999 -10.012 1.00 76.00 89 ASN A O 1
ATOM 692 N N . SER A 1 90 ? 9.655 -5.458 -9.376 1.00 80.69 90 SER A N 1
ATOM 693 C CA . SER A 1 90 ? 9.655 -5.800 -7.945 1.00 80.69 90 SER A CA 1
ATOM 694 C C . SER A 1 90 ? 8.264 -5.662 -7.313 1.00 80.69 90 SER A C 1
ATOM 696 O O . SER A 1 90 ? 7.897 -6.452 -6.439 1.00 80.69 90 SER A O 1
ATOM 698 N N . ALA A 1 91 ? 7.436 -4.732 -7.798 1.00 82.94 91 ALA A N 1
ATOM 699 C CA . ALA A 1 91 ? 6.057 -4.579 -7.343 1.00 82.94 91 ALA A CA 1
ATOM 700 C C . ALA A 1 91 ? 5.222 -5.828 -7.651 1.00 82.94 91 ALA A C 1
ATOM 702 O O . ALA A 1 91 ? 4.552 -6.368 -6.771 1.00 82.94 91 ALA A O 1
ATOM 703 N N . VAL A 1 92 ? 5.315 -6.338 -8.884 1.00 86.88 92 VAL A N 1
ATOM 704 C CA . VAL A 1 92 ? 4.581 -7.535 -9.322 1.00 86.88 92 VAL A CA 1
ATOM 705 C C . VAL A 1 92 ? 4.978 -8.743 -8.479 1.00 86.88 92 VAL A C 1
ATOM 707 O O . VAL A 1 92 ? 4.101 -9.470 -8.021 1.00 86.88 92 VAL A O 1
ATOM 710 N N . GLN A 1 93 ? 6.275 -8.931 -8.220 1.00 87.00 93 GLN A N 1
ATOM 711 C CA . GLN A 1 93 ? 6.774 -10.029 -7.388 1.00 87.00 93 GLN A CA 1
ATOM 712 C C . GLN A 1 93 ? 6.295 -9.927 -5.932 1.00 87.00 93 GLN A C 1
ATOM 714 O O . GLN A 1 93 ? 5.859 -10.929 -5.363 1.00 87.00 93 GLN A O 1
ATOM 719 N N . THR A 1 94 ? 6.322 -8.725 -5.348 1.00 86.62 94 THR A N 1
ATOM 720 C CA . THR A 1 94 ? 5.823 -8.471 -3.983 1.00 86.62 94 THR A CA 1
ATOM 721 C C . THR A 1 94 ? 4.347 -8.821 -3.873 1.00 86.62 94 THR A C 1
ATOM 723 O O . THR A 1 94 ? 3.930 -9.550 -2.974 1.00 86.62 94 THR A O 1
ATOM 726 N N . ILE A 1 95 ? 3.550 -8.330 -4.822 1.00 88.12 95 ILE A N 1
ATOM 727 C CA . ILE A 1 95 ? 2.118 -8.597 -4.880 1.00 88.12 95 ILE A CA 1
ATOM 728 C C . ILE A 1 95 ? 1.874 -10.101 -5.005 1.00 88.12 95 ILE A C 1
ATOM 730 O O . ILE A 1 95 ? 1.062 -10.649 -4.266 1.00 88.12 95 ILE A O 1
ATOM 734 N N . TRP A 1 96 ? 2.601 -10.784 -5.891 1.00 87.81 96 TRP A N 1
ATOM 735 C CA . TRP A 1 96 ? 2.469 -12.229 -6.075 1.00 87.81 96 TRP A CA 1
ATOM 736 C C . TRP A 1 96 ? 2.733 -12.990 -4.770 1.00 87.81 96 TRP A C 1
ATOM 738 O O . TRP A 1 96 ? 1.963 -13.878 -4.410 1.00 87.81 96 TRP A O 1
ATOM 748 N N . LEU A 1 97 ? 3.763 -12.598 -4.013 1.00 86.19 97 LEU A N 1
ATOM 749 C CA . LEU A 1 97 ? 4.067 -13.184 -2.707 1.00 86.19 97 LEU A CA 1
ATOM 750 C C . LEU A 1 97 ? 2.911 -13.006 -1.711 1.00 86.19 97 LEU A C 1
ATOM 752 O O . LEU A 1 97 ? 2.555 -13.957 -1.015 1.00 86.19 97 LEU A O 1
ATOM 756 N N . LEU A 1 98 ? 2.294 -11.821 -1.662 1.00 86.88 98 LEU A N 1
ATOM 757 C CA . LEU A 1 98 ? 1.127 -11.563 -0.809 1.00 86.88 98 LEU A CA 1
ATOM 758 C C . LEU A 1 98 ? -0.069 -12.445 -1.195 1.00 86.88 98 LEU A C 1
ATOM 760 O O . LEU A 1 98 ? -0.767 -12.952 -0.316 1.00 86.88 98 LEU A O 1
ATOM 764 N N . LEU A 1 99 ? -0.270 -12.687 -2.492 1.00 88.38 99 LEU A N 1
ATOM 765 C CA . LEU A 1 99 ? -1.318 -13.588 -2.972 1.00 88.38 99 LEU A CA 1
ATOM 766 C C . LEU A 1 99 ? -1.072 -15.041 -2.551 1.00 88.38 99 LEU A C 1
ATOM 768 O O . LEU A 1 99 ? -2.006 -15.683 -2.076 1.00 88.38 99 LEU A O 1
ATOM 772 N N . ILE A 1 100 ? 0.168 -15.549 -2.650 1.00 86.88 100 ILE A N 1
ATOM 773 C CA . ILE A 1 100 ? 0.522 -16.898 -2.153 1.00 86.88 100 ILE A CA 1
ATOM 774 C C . ILE A 1 100 ? 0.192 -17.023 -0.663 1.00 86.88 100 ILE A C 1
ATOM 776 O O . ILE A 1 100 ? -0.279 -18.061 -0.207 1.00 86.88 100 ILE A O 1
ATOM 780 N N . LYS A 1 101 ? 0.431 -15.960 0.111 1.00 84.25 101 LYS A N 1
ATOM 781 C CA . LYS A 1 101 ? 0.155 -15.925 1.553 1.00 84.25 101 LYS A CA 1
ATOM 782 C C . LYS A 1 101 ? -1.343 -15.856 1.889 1.00 84.25 101 LYS A C 1
ATOM 784 O O . LYS A 1 101 ? -1.682 -15.822 3.068 1.00 84.25 101 LYS A O 1
ATOM 789 N N . GLY A 1 102 ? -2.227 -15.852 0.889 1.00 85.06 102 GLY A N 1
ATOM 790 C CA . GLY A 1 102 ? -3.678 -15.864 1.065 1.00 85.06 102 GLY A CA 1
ATOM 791 C C . GLY A 1 102 ? -4.313 -14.478 1.176 1.00 85.06 102 GLY A C 1
ATOM 792 O O . GLY A 1 102 ? -5.487 -14.377 1.528 1.00 85.06 102 GLY A O 1
ATOM 793 N N . VAL A 1 103 ? -3.580 -13.398 0.879 1.00 85.88 103 VAL A N 1
ATOM 794 C CA . VAL A 1 103 ? -4.160 -12.049 0.869 1.00 85.88 103 VAL A CA 1
ATOM 795 C C . VAL A 1 103 ? -4.994 -11.872 -0.407 1.00 85.88 103 VAL A C 1
ATOM 797 O O . VAL A 1 103 ? -4.471 -12.052 -1.507 1.00 85.88 103 VAL A O 1
ATOM 800 N N . PRO A 1 104 ? -6.287 -11.515 -0.326 1.00 83.69 104 PRO A N 1
ATOM 801 C CA . PRO A 1 104 ? -7.113 -11.338 -1.515 1.00 83.69 104 PRO A CA 1
ATOM 802 C C . PRO A 1 104 ? -6.729 -10.064 -2.280 1.00 83.69 104 PRO A C 1
ATOM 804 O O . PRO A 1 104 ? -6.562 -8.999 -1.689 1.00 83.69 104 PRO A O 1
ATOM 807 N N . LYS A 1 105 ? -6.688 -10.153 -3.619 1.00 84.06 105 LYS A N 1
ATOM 808 C CA . LYS A 1 105 ? -6.328 -9.048 -4.539 1.00 84.06 105 LYS A CA 1
ATOM 809 C C . LYS A 1 105 ? -7.061 -7.732 -4.238 1.00 84.06 105 LYS A C 1
ATOM 811 O O . LYS A 1 105 ? -6.456 -6.674 -4.314 1.00 84.06 105 LYS A O 1
ATOM 816 N N . ALA A 1 106 ? -8.346 -7.802 -3.882 1.00 82.75 106 ALA A N 1
ATOM 817 C CA . ALA A 1 106 ? -9.182 -6.627 -3.615 1.00 82.75 106 ALA A CA 1
ATOM 818 C C . ALA A 1 106 ? -8.773 -5.836 -2.355 1.00 82.75 106 ALA A C 1
ATOM 820 O O . ALA A 1 106 ? -9.133 -4.668 -2.231 1.00 82.75 106 ALA A O 1
ATOM 821 N N . ASN A 1 107 ? -8.020 -6.461 -1.444 1.00 82.50 107 ASN A N 1
ATOM 822 C CA . ASN A 1 107 ? -7.560 -5.841 -0.201 1.00 82.50 107 ASN A CA 1
ATOM 823 C C . ASN A 1 107 ? -6.110 -5.347 -0.302 1.00 82.50 107 ASN A C 1
ATOM 825 O O . ASN A 1 107 ? -5.593 -4.783 0.659 1.00 82.50 107 ASN A O 1
ATOM 829 N N . ILE A 1 108 ? -5.441 -5.577 -1.436 1.00 85.31 108 ILE A N 1
ATOM 830 C CA . ILE A 1 108 ? -4.064 -5.140 -1.653 1.00 85.31 108 ILE A CA 1
ATOM 831 C C . ILE A 1 108 ? -4.083 -3.740 -2.258 1.00 85.31 108 ILE A C 1
ATOM 833 O O . ILE A 1 108 ? -4.742 -3.486 -3.270 1.00 85.31 108 ILE A O 1
ATOM 837 N N . ILE A 1 109 ? -3.319 -2.848 -1.633 1.00 85.94 109 ILE A N 1
ATOM 838 C CA . ILE A 1 109 ? -3.081 -1.487 -2.098 1.00 85.94 109 ILE A CA 1
ATOM 839 C C . ILE A 1 109 ? -1.585 -1.370 -2.355 1.00 85.94 109 ILE A C 1
ATOM 841 O O . ILE A 1 109 ? -0.779 -1.611 -1.457 1.00 85.94 109 ILE A O 1
ATOM 845 N N . PHE A 1 110 ? -1.218 -1.024 -3.582 1.00 86.38 110 PHE A N 1
ATOM 846 C CA . PHE A 1 110 ? 0.160 -0.744 -3.945 1.00 86.38 110 PHE A CA 1
ATOM 847 C C . PHE A 1 110 ? 0.398 0.763 -3.856 1.00 86.38 110 PHE A C 1
ATOM 849 O O . PHE A 1 110 ? -0.109 1.525 -4.678 1.00 86.38 110 PHE A O 1
ATOM 856 N N . LEU A 1 111 ? 1.125 1.173 -2.821 1.00 83.81 111 LEU A N 1
ATOM 857 C CA . LEU A 1 111 ? 1.493 2.558 -2.558 1.00 83.81 111 LEU A CA 1
ATOM 858 C C . LEU A 1 111 ? 2.889 2.818 -3.136 1.00 83.81 111 LEU A C 1
ATOM 860 O O . LEU A 1 111 ? 3.836 2.123 -2.770 1.00 83.81 111 LEU A O 1
ATOM 864 N N . ASN A 1 112 ? 3.017 3.811 -4.010 1.00 80.88 112 ASN A N 1
ATOM 865 C CA . ASN A 1 112 ? 4.293 4.235 -4.575 1.00 80.88 112 ASN A CA 1
ATOM 866 C C . ASN A 1 112 ? 4.410 5.766 -4.550 1.00 80.88 112 ASN A C 1
ATOM 868 O O . ASN A 1 112 ? 3.401 6.462 -4.556 1.00 80.88 112 ASN A O 1
ATOM 872 N N . LEU A 1 113 ? 5.629 6.300 -4.508 1.00 78.31 113 LEU A N 1
ATOM 873 C CA . LEU A 1 113 ? 5.852 7.745 -4.590 1.00 78.31 113 LEU A CA 1
ATOM 874 C C . LEU A 1 113 ? 5.853 8.179 -6.062 1.00 78.31 113 LEU A C 1
ATOM 876 O O . LEU A 1 113 ? 4.918 8.809 -6.550 1.00 78.31 113 LEU A O 1
ATOM 880 N N . ILE A 1 114 ? 6.863 7.730 -6.800 1.00 81.31 114 ILE A N 1
ATOM 881 C CA . ILE A 1 114 ? 7.050 8.040 -8.215 1.00 81.31 114 ILE A CA 1
ATOM 882 C C . ILE A 1 114 ? 6.856 6.755 -9.002 1.00 81.31 114 ILE A C 1
ATOM 884 O O . ILE A 1 114 ? 7.560 5.766 -8.776 1.00 81.31 114 ILE A O 1
ATOM 888 N N . SER A 1 115 ? 5.894 6.750 -9.921 1.00 84.19 115 SER A N 1
ATOM 889 C CA . SER A 1 115 ? 5.650 5.608 -10.799 1.00 84.19 115 SER A CA 1
ATOM 890 C C . SER A 1 115 ? 5.912 5.966 -12.249 1.00 84.19 115 SER A C 1
ATOM 892 O O . SER A 1 115 ? 5.392 6.954 -12.748 1.00 84.19 115 SER A O 1
ATOM 894 N N . VAL A 1 116 ? 6.611 5.094 -12.964 1.00 85.69 116 VAL A N 1
ATOM 895 C CA . VAL A 1 116 ? 6.647 5.149 -14.427 1.00 85.69 116 VAL A CA 1
ATOM 896 C C . VAL A 1 116 ? 5.428 4.416 -15.003 1.00 85.69 116 VAL A C 1
ATOM 898 O O . VAL A 1 116 ? 5.043 3.358 -14.478 1.00 85.69 116 VAL A O 1
ATOM 901 N N . PRO A 1 117 ? 4.796 4.920 -16.078 1.00 86.00 117 PRO A N 1
ATOM 902 C CA . PRO A 1 117 ? 3.572 4.345 -16.632 1.00 86.00 117 PRO A CA 1
ATOM 903 C C . PRO A 1 117 ? 3.746 2.880 -17.052 1.00 86.00 117 PRO A C 1
ATOM 905 O O . PRO A 1 117 ? 2.830 2.078 -16.881 1.00 86.00 117 PRO A 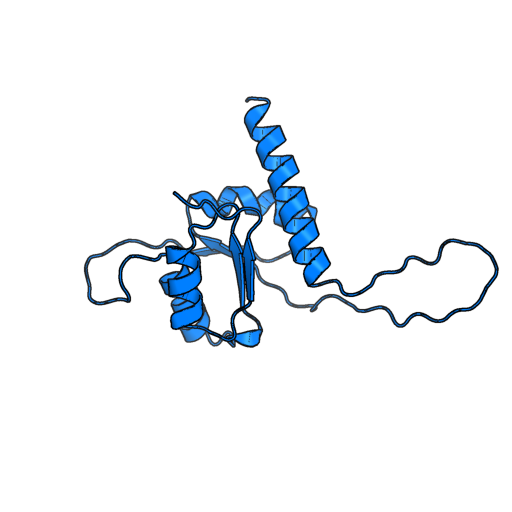O 1
ATOM 908 N N . GLN A 1 118 ? 4.937 2.486 -17.507 1.00 86.44 118 GLN A N 1
ATOM 909 C CA . GLN A 1 118 ? 5.276 1.102 -17.847 1.00 86.44 118 GLN A CA 1
ATOM 910 C C . GLN A 1 118 ? 5.169 0.177 -16.622 1.00 86.44 118 GLN A C 1
ATOM 912 O O . GLN A 1 118 ? 4.671 -0.946 -16.725 1.00 86.44 118 GLN A O 1
ATOM 917 N N . GLY A 1 119 ? 5.591 0.656 -15.448 1.00 83.31 119 GLY A N 1
ATOM 918 C CA . GLY A 1 119 ? 5.514 -0.080 -14.188 1.00 83.31 119 GLY A CA 1
ATOM 919 C C . GLY A 1 119 ? 4.073 -0.254 -13.714 1.00 83.31 119 GLY A C 1
ATOM 920 O O . GLY A 1 119 ? 3.672 -1.368 -13.369 1.00 83.31 119 GLY A O 1
ATOM 921 N N . VAL A 1 120 ? 3.277 0.820 -13.769 1.00 86.00 120 VAL A N 1
ATOM 922 C CA . VAL A 1 120 ? 1.841 0.793 -13.431 1.00 86.00 120 VAL A CA 1
ATOM 923 C C . VAL A 1 120 ? 1.088 -0.138 -14.376 1.00 86.00 120 VAL A C 1
ATOM 925 O O . VAL A 1 120 ? 0.348 -1.013 -13.928 1.00 86.00 120 VAL A O 1
ATOM 928 N N . HIS A 1 121 ? 1.325 -0.008 -15.683 1.00 87.69 121 HIS A N 1
ATOM 929 C CA . HIS A 1 121 ? 0.682 -0.837 -16.695 1.00 87.69 121 HIS A CA 1
ATOM 930 C C . HIS A 1 121 ? 1.025 -2.319 -16.510 1.00 87.69 121 HIS A C 1
ATOM 932 O O . HIS A 1 121 ? 0.144 -3.172 -16.605 1.00 87.69 121 HIS A O 1
ATOM 938 N N . ALA A 1 122 ? 2.277 -2.638 -16.164 1.00 87.31 122 ALA A N 1
ATOM 939 C CA . ALA A 1 122 ? 2.677 -4.003 -15.846 1.00 87.31 122 ALA A CA 1
ATOM 940 C C . ALA A 1 122 ? 1.898 -4.571 -14.647 1.00 87.31 122 ALA A C 1
ATOM 942 O O . ALA A 1 122 ? 1.421 -5.704 -14.725 1.00 87.31 122 ALA A O 1
ATOM 943 N N . VAL A 1 123 ? 1.717 -3.806 -13.565 1.00 88.06 123 VAL A N 1
ATOM 944 C CA . VAL A 1 123 ? 0.939 -4.258 -12.397 1.00 88.06 123 VAL A CA 1
ATOM 945 C C . VAL A 1 123 ? -0.542 -4.416 -12.752 1.00 88.06 123 VAL A C 1
ATOM 947 O O . VAL A 1 123 ? -1.108 -5.477 -12.489 1.00 88.06 123 VAL A O 1
ATOM 950 N N . CYS A 1 124 ? -1.155 -3.425 -13.405 1.00 87.00 124 CYS A N 1
ATOM 951 C CA . CYS A 1 124 ? -2.565 -3.469 -13.807 1.00 87.00 124 CYS A CA 1
ATOM 952 C C . CYS A 1 124 ? -2.871 -4.631 -14.761 1.00 87.00 124 CYS A C 1
ATOM 954 O O . CYS A 1 124 ? -3.905 -5.281 -14.620 1.00 87.00 124 CYS A O 1
ATOM 956 N N . LYS A 1 125 ? -1.955 -4.938 -15.690 1.00 88.56 125 LYS A N 1
ATOM 957 C CA . LYS A 1 125 ? -2.095 -6.059 -16.631 1.00 88.56 125 LYS A CA 1
ATOM 958 C C . LYS A 1 125 ? -2.149 -7.412 -15.917 1.00 88.56 125 LYS A C 1
ATOM 960 O O . LYS A 1 125 ? -2.913 -8.282 -16.322 1.00 88.56 125 LYS A O 1
ATOM 965 N N . HIS A 1 126 ? -1.366 -7.592 -14.852 1.00 86.94 126 HIS A N 1
ATOM 966 C CA . HIS A 1 126 ? -1.350 -8.838 -14.075 1.00 86.94 126 HIS A CA 1
ATOM 967 C C . HIS A 1 126 ? -2.447 -8.880 -12.997 1.00 86.94 126 HIS A C 1
ATOM 969 O O . HIS A 1 126 ? -2.959 -9.952 -12.660 1.00 86.94 126 HIS A O 1
ATOM 975 N N . PHE A 1 127 ? -2.817 -7.723 -12.441 1.00 88.62 127 PHE A N 1
ATOM 976 C CA . PHE A 1 127 ? -3.698 -7.617 -11.282 1.00 88.62 127 PHE A CA 1
ATOM 977 C C . PHE A 1 127 ? -4.704 -6.456 -11.409 1.00 88.62 127 PHE A C 1
ATOM 979 O O . PHE A 1 127 ? -4.619 -5.478 -10.667 1.00 88.62 127 PHE A O 1
ATOM 986 N N . PRO A 1 128 ? -5.737 -6.580 -12.260 1.00 87.50 128 PRO A N 1
ATOM 987 C CA . PRO A 1 128 ? -6.679 -5.487 -12.538 1.00 87.50 128 PRO A CA 1
ATOM 988 C C . PRO A 1 128 ? -7.564 -5.087 -11.345 1.00 87.50 128 PRO A C 1
ATOM 990 O O . PRO A 1 128 ? -8.231 -4.061 -11.382 1.00 87.50 128 PRO A O 1
ATOM 993 N N . ARG A 1 129 ? -7.607 -5.905 -10.284 1.00 84.19 129 ARG A N 1
ATOM 994 C CA . ARG A 1 129 ? -8.407 -5.649 -9.071 1.00 84.19 129 ARG A CA 1
ATOM 995 C C . ARG A 1 129 ? -7.621 -4.977 -7.942 1.00 84.19 129 ARG A C 1
ATOM 997 O O . ARG A 1 129 ? -8.206 -4.716 -6.895 1.00 84.19 129 ARG A O 1
ATOM 1004 N N . ILE A 1 130 ? -6.317 -4.769 -8.118 1.00 84.94 130 ILE A N 1
ATOM 1005 C CA . ILE A 1 130 ? -5.472 -4.109 -7.120 1.00 84.94 130 ILE A CA 1
ATOM 1006 C C . ILE A 1 130 ? -5.603 -2.601 -7.273 1.00 84.94 130 ILE A C 1
ATOM 1008 O O . ILE A 1 130 ? -5.670 -2.083 -8.385 1.00 84.94 130 ILE A O 1
ATOM 1012 N N . LYS A 1 131 ? -5.617 -1.894 -6.143 1.00 83.44 131 LYS A N 1
ATOM 1013 C CA . LYS A 1 131 ? -5.594 -0.432 -6.132 1.00 83.44 131 LYS A CA 1
ATOM 1014 C C . LYS A 1 131 ? -4.146 0.042 -6.125 1.00 83.44 131 LYS A C 1
ATOM 1016 O O . LYS A 1 131 ? -3.390 -0.339 -5.236 1.00 83.44 131 LYS A O 1
ATOM 1021 N N . ILE A 1 132 ? -3.769 0.863 -7.098 1.00 84.38 132 ILE A N 1
ATOM 1022 C CA . ILE A 1 132 ? -2.460 1.520 -7.150 1.00 84.38 132 ILE A CA 1
ATOM 1023 C C . ILE A 1 132 ? -2.661 2.980 -6.769 1.00 84.38 132 ILE A C 1
ATOM 1025 O O . ILE A 1 132 ? -3.537 3.640 -7.325 1.00 84.38 132 ILE A O 1
ATOM 1029 N N . VAL A 1 133 ? -1.859 3.473 -5.832 1.00 84.38 133 VAL A N 1
ATOM 1030 C CA . VAL A 1 133 ? -1.840 4.883 -5.448 1.00 84.38 133 VAL A CA 1
ATOM 1031 C C . VAL A 1 133 ? -0.414 5.390 -5.592 1.00 84.38 133 VAL A C 1
ATOM 1033 O O . VAL A 1 133 ? 0.507 4.836 -4.995 1.00 84.38 133 VAL A O 1
ATOM 1036 N N . THR A 1 134 ? -0.248 6.409 -6.430 1.00 83.25 134 THR A N 1
ATOM 1037 C CA . THR A 1 134 ? 1.030 7.060 -6.725 1.00 83.25 134 THR A CA 1
ATOM 1038 C C . THR A 1 134 ? 0.878 8.561 -6.546 1.00 83.25 134 THR A C 1
ATOM 1040 O O . THR A 1 134 ? -0.203 9.079 -6.831 1.00 83.25 134 THR A O 1
ATOM 1043 N N . SER A 1 135 ? 1.908 9.261 -6.069 1.00 81.44 135 SER A N 1
ATOM 1044 C CA . SER A 1 135 ? 1.837 10.726 -5.962 1.00 81.44 135 SER A CA 1
ATOM 1045 C C . SER A 1 135 ? 2.156 11.412 -7.272 1.00 81.44 135 SER A C 1
ATOM 1047 O O . SER A 1 135 ? 1.527 12.405 -7.619 1.00 81.44 135 SER A O 1
ATOM 1049 N N . GLU A 1 136 ? 3.117 10.860 -8.001 1.00 83.00 136 GLU A N 1
ATOM 1050 C CA . GLU A 1 136 ? 3.569 11.408 -9.266 1.00 83.00 136 GLU A CA 1
ATOM 1051 C C . GLU A 1 136 ? 3.737 10.286 -10.288 1.00 83.00 136 GLU A C 1
ATOM 1053 O O . GLU A 1 136 ? 4.047 9.136 -9.938 1.00 83.00 136 GLU A O 1
ATOM 1058 N N . ILE A 1 137 ? 3.474 10.617 -11.551 1.00 85.31 137 ILE A N 1
ATOM 1059 C CA . ILE A 1 137 ? 3.742 9.742 -12.686 1.00 85.31 137 ILE A CA 1
ATOM 1060 C C . ILE A 1 137 ? 4.843 10.400 -13.504 1.00 85.31 137 ILE A C 1
ATOM 1062 O O . ILE A 1 137 ? 4.618 11.437 -14.122 1.00 85.31 137 ILE A O 1
ATOM 1066 N N . GLU A 1 138 ? 6.020 9.788 -13.505 1.00 85.81 138 GLU A N 1
ATOM 1067 C CA . GLU A 1 138 ? 7.147 10.240 -14.313 1.00 85.81 138 GLU A CA 1
ATOM 1068 C C . GLU A 1 138 ? 6.985 9.689 -15.731 1.00 85.81 138 GLU A C 1
ATOM 1070 O O . GLU A 1 138 ? 6.877 8.476 -15.930 1.00 85.81 138 GLU A O 1
ATOM 1075 N N . THR A 1 139 ? 6.921 10.574 -16.725 1.00 78.25 139 THR A N 1
ATOM 1076 C CA . THR A 1 139 ? 6.702 10.190 -18.129 1.00 78.25 139 THR A CA 1
ATOM 1077 C C . THR A 1 139 ? 7.956 9.695 -18.852 1.00 78.25 139 THR A C 1
ATOM 1079 O O . THR A 1 139 ? 7.806 9.084 -19.911 1.00 78.25 139 THR A O 1
ATOM 1082 N N . GLY A 1 140 ? 9.142 9.846 -18.251 1.00 57.22 140 GLY A N 1
ATOM 1083 C CA . GLY A 1 140 ? 10.429 9.566 -18.896 1.00 57.22 140 GLY A CA 1
ATOM 1084 C C . GLY A 1 140 ? 10.882 10.686 -19.821 1.00 57.22 140 GLY A C 1
ATOM 1085 O O . GLY A 1 140 ? 10.015 11.288 -20.494 1.00 57.22 140 GLY A O 1
#

Foldseek 3Di:
DDVVLVVVLVVLLVLVVVVVVVVQPDDPDPDDDDDDDDDDGDDPDPQDAAEAEPDPRVSNVVSCCVVDPPHHYHYDYDDPDPDDDDPDAPQQVVVVVCVVVVNDQLPAEAEEAEAEVVNVCSNCVVRVNYHYRYNYYDPD